Protein AF-A0A3Q0T0X8-F1 (afdb_monomer_lite)

Organism: Amphilophus citrinellus (NCBI:txid61819)

Structure (mmCIF, N/CA/C/O backbone):
data_AF-A0A3Q0T0X8-F1
#
_entry.id   AF-A0A3Q0T0X8-F1
#
loop_
_atom_site.group_PDB
_atom_site.id
_atom_site.type_symbol
_atom_site.label_atom_id
_atom_site.label_alt_id
_atom_site.label_comp_id
_atom_site.label_asym_id
_atom_site.label_entity_id
_atom_site.label_seq_id
_atom_site.pdbx_PDB_ins_code
_atom_site.Cartn_x
_atom_site.Cartn_y
_atom_site.Cartn_z
_atom_site.occupancy
_atom_site.B_iso_or_equiv
_atom_site.auth_seq_id
_atom_site.auth_comp_id
_atom_site.auth_asym_id
_atom_site.auth_atom_id
_atom_site.pdbx_PDB_model_num
ATOM 1 N N . SER A 1 1 ? -41.635 11.812 29.614 1.00 34.03 1 SER A N 1
ATOM 2 C CA . SER A 1 1 ? -41.070 11.298 28.353 1.00 34.03 1 SER A CA 1
ATOM 3 C C . SER A 1 1 ? -40.079 12.298 27.798 1.00 34.03 1 SER A C 1
ATOM 5 O O . SER A 1 1 ? -40.496 13.363 27.368 1.00 34.03 1 SER A O 1
ATOM 7 N N . ILE A 1 2 ? -38.781 12.001 27.859 1.00 31.14 2 ILE A N 1
ATOM 8 C CA . ILE A 1 2 ? -37.736 12.840 27.259 1.00 31.14 2 ILE A CA 1
ATOM 9 C C . ILE A 1 2 ? -37.232 12.084 26.028 1.00 31.14 2 ILE A C 1
ATOM 11 O O . ILE A 1 2 ? -36.705 10.981 26.151 1.00 31.14 2 ILE A O 1
ATOM 15 N N . LYS A 1 3 ? -37.477 12.641 24.837 1.00 40.66 3 LYS A N 1
ATOM 16 C CA . LYS A 1 3 ? -36.971 12.119 23.561 1.00 40.66 3 LYS A CA 1
ATOM 17 C C . LYS A 1 3 ? -35.497 12.501 23.435 1.00 40.66 3 LYS A C 1
ATOM 19 O O . LYS A 1 3 ? -35.180 13.683 23.352 1.00 40.66 3 LYS A O 1
ATOM 24 N N . ILE A 1 4 ? -34.617 11.505 23.416 1.00 43.81 4 ILE A N 1
ATOM 25 C CA . ILE A 1 4 ? -33.188 11.685 23.137 1.00 43.81 4 ILE A CA 1
ATOM 26 C C . ILE A 1 4 ? -33.005 11.707 21.615 1.00 43.81 4 ILE A C 1
ATOM 28 O O . ILE A 1 4 ? -33.372 10.755 20.931 1.00 43.81 4 ILE A O 1
ATOM 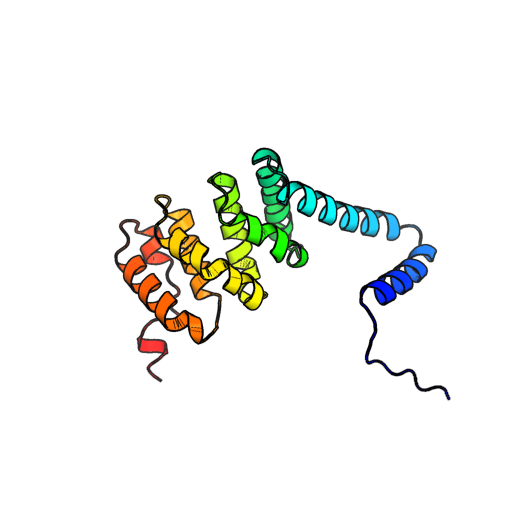32 N N . ASN A 1 5 ? -32.493 12.821 21.091 1.00 35.06 5 ASN A N 1
ATOM 33 C CA . ASN A 1 5 ? -32.168 13.017 19.679 1.00 35.06 5 ASN A CA 1
ATOM 34 C C . ASN A 1 5 ? -30.817 12.344 19.367 1.00 35.06 5 ASN A C 1
ATOM 36 O O . ASN A 1 5 ? -29.815 12.652 20.008 1.00 35.06 5 ASN A O 1
ATOM 40 N N . THR A 1 6 ? -30.791 11.419 18.408 1.00 43.94 6 THR A N 1
ATOM 41 C CA . THR A 1 6 ? -29.661 10.518 18.101 1.00 43.94 6 THR A CA 1
ATOM 42 C C . THR A 1 6 ? -28.621 11.076 17.125 1.00 43.94 6 THR A C 1
ATOM 44 O O . THR A 1 6 ? -27.709 10.353 16.741 1.00 43.94 6 THR A O 1
ATOM 47 N N . ASN A 1 7 ? -28.705 12.343 16.718 1.00 38.88 7 ASN A N 1
ATOM 48 C CA . ASN A 1 7 ? -27.979 12.813 15.530 1.00 38.88 7 ASN A CA 1
ATOM 49 C C . ASN A 1 7 ? -26.647 13.542 15.766 1.00 38.88 7 ASN A C 1
ATOM 51 O O . ASN A 1 7 ? -26.198 14.240 14.866 1.00 38.88 7 ASN A O 1
ATOM 55 N N . ASN A 1 8 ? -25.978 13.400 16.916 1.00 39.69 8 ASN A N 1
ATOM 56 C CA . ASN A 1 8 ? -24.609 13.928 17.045 1.00 39.69 8 ASN A CA 1
ATOM 57 C C . ASN A 1 8 ? -23.823 13.314 18.209 1.00 39.69 8 ASN A C 1
ATOM 59 O O . ASN A 1 8 ? -23.404 13.999 19.140 1.00 39.69 8 ASN A O 1
ATOM 63 N N . ILE A 1 9 ? -23.625 11.997 18.184 1.00 41.47 9 ILE A N 1
ATOM 64 C CA . ILE A 1 9 ? -22.718 11.363 19.141 1.00 41.47 9 ILE A CA 1
ATOM 65 C C . ILE A 1 9 ? -21.307 11.448 18.556 1.00 41.47 9 ILE A C 1
ATOM 67 O O . ILE A 1 9 ? -20.931 10.647 17.702 1.00 41.47 9 ILE A O 1
ATOM 71 N N . ASN A 1 10 ? -20.526 12.434 19.005 1.00 39.97 10 ASN A N 1
ATOM 72 C CA . ASN A 1 10 ? -19.087 12.469 18.755 1.00 39.97 10 ASN A CA 1
ATOM 73 C C . ASN A 1 10 ? -18.485 11.126 19.197 1.00 39.97 10 ASN A C 1
ATOM 75 O O . ASN A 1 10 ? -18.662 10.714 20.345 1.00 39.97 10 ASN A O 1
ATOM 79 N N . TYR A 1 11 ? -17.773 10.434 18.303 1.00 42.50 11 TYR A N 1
ATOM 80 C CA . TYR A 1 11 ? -17.179 9.121 18.586 1.00 42.50 11 TYR A CA 1
ATOM 81 C C . TYR A 1 11 ? -16.287 9.129 19.838 1.00 42.50 11 TYR A C 1
ATOM 83 O O . TYR A 1 11 ? -16.197 8.123 20.530 1.00 42.50 11 TYR A O 1
ATOM 91 N N . THR A 1 12 ? -15.658 10.258 20.159 1.00 44.66 12 THR A N 1
ATOM 92 C CA . THR A 1 12 ? -14.906 10.499 21.400 1.00 44.66 12 THR A CA 1
ATOM 93 C C . THR A 1 12 ? -15.788 10.445 22.648 1.00 44.66 12 THR A C 1
ATOM 95 O O . THR A 1 12 ? -15.438 9.793 23.621 1.00 44.66 12 THR A O 1
ATOM 98 N N . GLU A 1 13 ? -16.981 11.026 22.597 1.00 45.12 13 GLU A N 1
ATOM 99 C CA . GLU A 1 13 ? -17.902 11.068 23.736 1.00 45.12 13 GLU A CA 1
ATOM 100 C C . GLU A 1 13 ? -18.624 9.722 23.946 1.00 45.12 13 GLU A C 1
ATOM 102 O O . GLU A 1 13 ? -18.906 9.316 25.075 1.00 45.12 13 GLU A O 1
ATOM 107 N N . ALA A 1 14 ? -18.885 8.985 22.856 1.00 48.06 14 ALA A N 1
ATOM 108 C CA . ALA A 1 14 ? -19.311 7.584 22.919 1.00 48.06 14 ALA A CA 1
ATOM 109 C C . ALA A 1 14 ? -18.229 6.683 23.526 1.00 48.06 14 ALA A C 1
ATOM 111 O O . ALA A 1 14 ? -18.558 5.808 24.327 1.00 48.06 14 ALA A O 1
ATOM 112 N N . LYS A 1 15 ? -16.954 6.901 23.168 1.00 49.56 15 LYS A N 1
ATOM 113 C CA . LYS A 1 15 ? -15.804 6.171 23.722 1.00 49.56 15 LYS A CA 1
ATOM 114 C C . LYS A 1 15 ? -15.699 6.376 25.226 1.00 49.56 15 LYS A C 1
ATOM 116 O O . LYS A 1 15 ? -15.610 5.378 25.930 1.00 49.56 15 LYS A O 1
ATOM 121 N N . ASP A 1 16 ? -15.816 7.610 25.712 1.00 52.25 16 ASP A N 1
ATOM 122 C CA . ASP A 1 16 ? -15.759 7.912 27.149 1.00 52.25 16 ASP A CA 1
ATOM 123 C C . ASP A 1 16 ? -16.904 7.242 27.919 1.00 52.25 16 ASP A C 1
ATOM 125 O O . ASP A 1 16 ? -16.691 6.629 28.967 1.00 52.25 16 ASP A O 1
ATOM 129 N N . LYS A 1 17 ? -18.123 7.258 27.365 1.00 50.47 17 LYS A N 1
ATOM 130 C CA . LYS A 1 17 ? -19.286 6.589 27.975 1.00 50.47 17 LYS A CA 1
ATOM 131 C C . LYS A 1 17 ? -19.145 5.059 27.976 1.00 50.47 17 LYS A C 1
ATOM 133 O O . LYS A 1 17 ? -19.503 4.423 28.968 1.00 50.47 17 LYS A O 1
ATOM 138 N N . LEU A 1 18 ? -18.583 4.461 26.921 1.00 54.28 18 LEU A N 1
ATOM 139 C CA . LEU A 1 18 ? -18.280 3.022 26.869 1.00 54.28 18 LEU A CA 1
ATOM 140 C C . LEU A 1 18 ? -17.151 2.640 27.843 1.00 54.28 18 LEU A C 1
ATOM 142 O O . LEU A 1 18 ? -17.218 1.586 28.477 1.00 54.28 18 LEU A O 1
ATOM 146 N N . LEU A 1 19 ? -16.146 3.510 27.992 1.00 52.53 19 LEU A N 1
ATOM 147 C CA . LEU A 1 19 ? -15.015 3.351 28.910 1.00 52.53 19 LEU A CA 1
ATOM 148 C C . LEU A 1 19 ? -15.493 3.262 30.365 1.00 52.53 19 LEU A C 1
ATOM 150 O O . LEU A 1 19 ? -15.059 2.381 31.104 1.00 52.53 19 LEU A O 1
ATOM 154 N N . VAL A 1 20 ? -16.439 4.126 30.751 1.00 52.31 20 VAL A N 1
ATOM 155 C CA . VAL A 1 20 ? -17.043 4.156 32.096 1.00 52.31 20 VAL A CA 1
ATOM 156 C C . VAL A 1 20 ? -17.871 2.896 32.380 1.00 52.31 20 VAL A C 1
ATOM 158 O O . VAL A 1 20 ? -17.840 2.377 33.497 1.00 52.31 20 VAL A O 1
ATOM 161 N N . ILE A 1 21 ? -18.580 2.360 31.380 1.00 52.00 21 ILE A N 1
ATOM 162 C CA . ILE A 1 21 ? -19.341 1.104 31.517 1.00 52.00 21 ILE A CA 1
ATOM 163 C C . ILE A 1 21 ? -18.387 -0.092 31.673 1.00 52.00 21 ILE A C 1
ATOM 165 O O . ILE A 1 21 ? -18.606 -0.949 32.531 1.00 52.00 21 ILE A O 1
ATOM 169 N N . LEU A 1 22 ? -17.295 -0.124 30.904 1.00 47.50 22 LEU A N 1
ATOM 170 C CA . LEU A 1 22 ? -16.268 -1.171 30.972 1.00 47.50 22 LEU A CA 1
ATOM 171 C C . LEU A 1 22 ? -15.409 -1.100 32.250 1.00 47.50 22 LEU A C 1
ATOM 173 O O . LEU A 1 22 ? -14.911 -2.136 32.697 1.00 47.50 22 LEU A O 1
ATOM 177 N N . PHE A 1 23 ? -15.296 0.076 32.883 1.00 48.31 23 PHE A N 1
ATOM 178 C CA . PHE A 1 23 ? -14.571 0.296 34.147 1.00 48.31 23 PHE A CA 1
ATOM 179 C C . PHE A 1 23 ? -15.081 -0.593 35.296 1.00 48.31 23 PHE A C 1
ATOM 181 O O . PHE A 1 23 ? -14.335 -0.921 36.214 1.00 48.31 23 PHE A O 1
ATOM 188 N N . LYS A 1 24 ? -16.343 -1.041 35.233 1.00 50.22 24 LYS A N 1
ATOM 189 C CA . LYS A 1 24 ? -16.960 -1.876 36.275 1.00 50.22 24 LYS A CA 1
ATOM 190 C C . LYS A 1 24 ? -16.588 -3.364 36.213 1.00 50.22 24 LYS A C 1
ATOM 192 O O . LYS A 1 24 ? -16.870 -4.072 37.173 1.00 50.22 24 LYS A O 1
ATOM 197 N N . SER A 1 25 ? -15.973 -3.857 35.130 1.00 50.47 25 SER A N 1
ATOM 198 C CA . SER A 1 25 ? -15.820 -5.309 34.902 1.00 50.47 25 SER A CA 1
ATOM 199 C C . SER A 1 25 ? -14.400 -5.876 35.084 1.00 50.47 25 SER A C 1
ATOM 201 O O . SER A 1 25 ? -14.239 -7.093 35.005 1.00 50.47 25 SER A O 1
ATOM 203 N N . GLY A 1 26 ? -13.375 -5.051 35.325 1.00 53.66 26 GLY A N 1
ATOM 204 C CA . GLY A 1 26 ? -12.033 -5.454 35.799 1.00 53.66 26 GLY A CA 1
ATOM 205 C C . GLY A 1 26 ? -11.129 -6.277 34.855 1.00 53.66 26 GLY A C 1
ATOM 206 O O . GLY A 1 26 ? -9.953 -5.961 34.730 1.00 53.66 26 GLY A O 1
ATOM 207 N N . SER A 1 27 ? -11.633 -7.298 34.151 1.00 54.19 27 SER A N 1
ATOM 208 C CA . SER A 1 27 ? -10.813 -8.206 33.318 1.00 54.19 27 SER A CA 1
ATOM 209 C C . SER A 1 27 ? -10.747 -7.834 31.830 1.00 54.19 27 SER A C 1
ATOM 211 O O . SER A 1 27 ? -9.731 -8.069 31.182 1.00 54.19 27 SER A O 1
ATOM 213 N N . GLY A 1 28 ? -11.789 -7.211 31.268 1.00 48.44 28 GLY A N 1
ATOM 214 C CA . GLY A 1 28 ? -11.794 -6.791 29.856 1.00 48.44 28 GLY A CA 1
ATOM 215 C C . GLY A 1 28 ? -10.966 -5.529 29.577 1.00 48.44 28 GLY A C 1
ATOM 216 O O . GLY A 1 28 ? -10.463 -5.347 28.472 1.00 48.44 28 GLY A O 1
ATOM 217 N N . TYR A 1 29 ? -10.783 -4.674 30.588 1.00 54.06 29 TYR A N 1
ATOM 218 C CA . TYR A 1 29 ? -10.156 -3.358 30.447 1.00 54.06 29 TYR A CA 1
ATOM 219 C C . TYR A 1 29 ? -8.669 -3.438 30.098 1.00 54.06 29 TYR A C 1
ATOM 221 O O . TYR A 1 29 ? -8.213 -2.707 29.228 1.00 54.06 29 TYR A O 1
ATOM 229 N N . ILE A 1 30 ? -7.921 -4.357 30.717 1.00 55.16 30 ILE A N 1
ATOM 230 C CA . ILE A 1 30 ? -6.484 -4.515 30.454 1.00 55.16 30 ILE A CA 1
ATOM 231 C C . ILE A 1 30 ? -6.264 -4.944 29.006 1.00 55.16 30 ILE A C 1
ATOM 233 O O . ILE A 1 30 ? -5.448 -4.347 28.321 1.00 55.16 30 ILE A O 1
ATOM 237 N N . ILE A 1 31 ? -7.027 -5.923 28.510 1.00 54.50 31 ILE A N 1
ATOM 238 C CA . ILE A 1 31 ? -6.888 -6.408 27.131 1.00 54.50 31 ILE A CA 1
ATOM 239 C C . ILE A 1 31 ? -7.277 -5.322 26.131 1.00 54.50 31 ILE A C 1
ATOM 241 O O . ILE A 1 31 ? -6.557 -5.094 25.164 1.00 54.50 31 ILE A O 1
ATOM 245 N N . ILE A 1 32 ? -8.386 -4.626 26.381 1.00 55.03 32 ILE A N 1
ATOM 246 C CA . ILE A 1 32 ? -8.855 -3.543 25.521 1.00 55.03 32 ILE A CA 1
ATOM 247 C C . ILE A 1 32 ? -7.812 -2.412 25.513 1.00 55.03 32 ILE A C 1
ATOM 249 O O . ILE A 1 32 ? -7.327 -2.060 24.444 1.00 55.03 32 ILE A O 1
ATOM 253 N N . HIS A 1 33 ? -7.365 -1.921 26.671 1.00 51.78 33 HIS A N 1
ATOM 254 C CA . HIS A 1 33 ? -6.330 -0.885 26.790 1.00 51.78 33 HIS A CA 1
ATOM 255 C C . HIS A 1 33 ? -4.990 -1.293 26.153 1.00 51.78 33 HIS A C 1
ATOM 257 O O . HIS A 1 33 ? -4.349 -0.472 25.504 1.00 51.78 33 HIS A O 1
ATOM 263 N N . LEU A 1 34 ? -4.579 -2.560 26.272 1.00 51.03 34 LEU A N 1
ATOM 264 C CA . LEU A 1 34 ? -3.362 -3.076 25.634 1.00 51.03 34 LEU A CA 1
ATOM 265 C C . LEU A 1 34 ? -3.494 -3.110 24.103 1.00 51.03 34 LEU A C 1
ATOM 267 O O . LEU A 1 34 ? -2.530 -2.826 23.402 1.00 51.03 34 LEU A O 1
ATOM 271 N N . ILE A 1 35 ? -4.682 -3.426 23.579 1.00 52.78 35 ILE A N 1
ATOM 272 C CA . ILE A 1 35 ? -4.970 -3.410 22.137 1.00 52.78 35 ILE A CA 1
ATOM 273 C C . ILE A 1 35 ? -5.032 -1.972 21.605 1.00 52.78 35 ILE A C 1
ATOM 275 O O . ILE A 1 35 ? -4.479 -1.709 20.540 1.00 52.78 35 ILE A O 1
ATOM 279 N N . TRP A 1 36 ? -5.643 -1.035 22.339 1.00 47.78 36 TRP A N 1
ATOM 280 C CA . TRP A 1 36 ? -5.670 0.380 21.946 1.00 47.78 36 TRP A CA 1
ATOM 281 C C . TRP A 1 36 ? -4.274 1.012 21.997 1.00 47.78 36 TRP A C 1
ATOM 283 O O . TRP A 1 36 ? -3.870 1.664 21.038 1.00 47.78 36 TRP A O 1
ATOM 293 N N . SER A 1 37 ? -3.498 0.750 23.054 1.00 52.31 37 SER A N 1
ATOM 294 C CA . SER A 1 37 ? -2.120 1.246 23.180 1.00 52.31 37 SER A CA 1
ATOM 295 C C . SER A 1 37 ? -1.178 0.675 22.112 1.00 52.31 37 SER A C 1
ATOM 297 O O . SER A 1 37 ? -0.198 1.332 21.781 1.00 52.31 37 SER A O 1
ATOM 299 N N . LEU A 1 38 ? -1.480 -0.511 21.567 1.00 57.47 38 LEU A N 1
ATOM 300 C CA . LEU A 1 38 ? -0.744 -1.155 20.469 1.00 57.47 38 LEU A CA 1
ATOM 301 C C . LEU A 1 38 ? -1.054 -0.551 19.084 1.00 57.47 38 LEU A C 1
ATOM 303 O O . LEU A 1 38 ? -0.430 -0.918 18.096 1.00 57.47 38 LEU A O 1
ATOM 307 N N . HIS A 1 39 ? -2.077 0.294 18.942 1.00 64.81 39 HIS A N 1
ATOM 308 C CA . HIS A 1 39 ? -2.365 0.939 17.655 1.00 64.81 39 HIS A CA 1
ATOM 309 C C . HIS A 1 39 ? -1.743 2.336 17.562 1.00 64.81 39 HIS A C 1
ATOM 311 O O . HIS A 1 39 ? -1.430 2.784 16.457 1.00 64.81 39 HIS A O 1
ATOM 317 N N . ASP A 1 40 ? -1.553 3.022 18.689 1.00 69.25 40 ASP A N 1
ATOM 318 C CA . ASP A 1 40 ? -0.984 4.372 18.702 1.00 69.25 40 ASP A CA 1
ATOM 319 C C . ASP A 1 40 ? 0.549 4.374 18.598 1.00 69.25 40 ASP A C 1
ATOM 321 O O . ASP A 1 40 ? 1.092 5.209 17.871 1.00 69.25 40 ASP A O 1
ATOM 325 N N . ASP A 1 41 ? 1.245 3.389 19.178 1.00 85.12 41 ASP A N 1
ATOM 326 C CA . ASP A 1 41 ? 2.692 3.206 18.968 1.00 85.12 41 ASP A CA 1
ATOM 327 C C . ASP A 1 41 ? 3.011 2.923 17.489 1.00 85.12 41 ASP A C 1
ATOM 329 O O . ASP A 1 41 ? 3.963 3.471 16.935 1.00 85.12 41 ASP A O 1
ATOM 333 N N . LEU A 1 42 ? 2.175 2.140 16.799 1.00 89.19 42 LEU A N 1
ATOM 334 C CA . LEU A 1 42 ? 2.345 1.857 15.372 1.00 89.19 42 LEU A CA 1
ATOM 335 C C . LEU A 1 42 ? 2.231 3.116 14.508 1.00 89.19 42 LEU A C 1
ATOM 337 O O . LEU A 1 42 ? 2.991 3.258 13.549 1.00 89.19 42 LEU A O 1
ATOM 341 N N . LYS A 1 43 ? 1.313 4.036 14.828 1.00 90.00 43 LYS A N 1
ATOM 342 C CA . LYS A 1 43 ? 1.199 5.315 14.106 1.00 90.00 43 LYS A CA 1
ATOM 343 C C . LYS A 1 43 ? 2.451 6.162 14.304 1.00 90.00 43 LYS A C 1
ATOM 345 O O . LYS A 1 43 ? 2.995 6.664 13.324 1.00 90.00 43 LYS A O 1
ATOM 350 N N . GLU A 1 44 ? 2.940 6.260 15.537 1.00 89.81 44 GLU A N 1
ATOM 351 C CA . GLU A 1 44 ? 4.162 7.005 15.851 1.00 89.81 44 GLU A CA 1
ATOM 352 C C . GLU A 1 44 ? 5.386 6.408 15.136 1.00 89.81 44 GLU A C 1
ATOM 354 O O . GLU A 1 44 ? 6.182 7.124 14.523 1.00 89.81 44 GLU A O 1
ATOM 359 N N . MET A 1 45 ? 5.503 5.079 15.120 1.00 91.50 45 MET A N 1
ATOM 360 C CA . MET A 1 45 ? 6.564 4.380 14.394 1.00 91.50 45 MET A CA 1
ATOM 361 C C . MET A 1 45 ? 6.496 4.620 12.878 1.00 91.50 45 MET A C 1
ATOM 363 O O . MET A 1 45 ? 7.544 4.738 12.237 1.00 91.50 45 MET A O 1
ATOM 367 N N . LEU A 1 46 ? 5.292 4.707 12.300 1.00 92.12 46 LEU A N 1
ATOM 368 C CA . LEU A 1 46 ? 5.082 5.013 10.879 1.00 92.12 46 LEU A CA 1
ATOM 369 C C . LEU A 1 46 ? 5.378 6.477 10.523 1.00 92.12 46 LEU A C 1
ATOM 371 O O . LEU A 1 46 ? 5.842 6.738 9.409 1.00 92.12 46 LEU A O 1
ATOM 375 N N . ASP A 1 47 ? 5.133 7.413 11.439 1.00 91.88 47 ASP A N 1
ATOM 376 C CA . ASP A 1 47 ? 5.438 8.839 11.261 1.00 91.88 47 ASP A CA 1
ATOM 377 C C . ASP A 1 47 ? 6.921 9.168 11.560 1.00 91.88 47 ASP A C 1
ATOM 379 O O . ASP A 1 47 ? 7.417 10.226 11.173 1.00 91.88 47 ASP A O 1
ATOM 383 N N . SER A 1 48 ? 7.673 8.252 12.183 1.00 91.62 48 SER A N 1
ATOM 384 C CA . SER A 1 48 ? 9.108 8.418 12.447 1.00 91.62 48 SER A CA 1
ATOM 385 C C . SER A 1 48 ? 9.937 8.601 11.170 1.00 91.62 48 SER A C 1
ATOM 387 O O . SER A 1 48 ? 9.641 8.031 10.130 1.00 91.62 48 SER A O 1
ATOM 389 N N . ASN A 1 49 ? 11.073 9.299 11.242 1.00 90.31 49 ASN A N 1
ATOM 390 C CA . ASN A 1 49 ? 12.011 9.413 10.114 1.00 90.31 49 ASN A CA 1
ATOM 391 C C . ASN A 1 49 ? 12.902 8.173 9.915 1.00 90.31 49 ASN A C 1
ATOM 393 O O . ASN A 1 49 ? 13.677 8.114 8.961 1.00 90.31 49 ASN A O 1
ATOM 397 N N . LYS A 1 50 ? 12.831 7.185 10.815 1.00 91.94 50 LYS A N 1
ATOM 398 C CA . LYS A 1 50 ? 13.671 5.984 10.762 1.00 91.94 50 LYS A CA 1
ATOM 399 C C . LYS A 1 50 ? 12.970 4.868 9.993 1.00 91.94 50 LYS A C 1
ATOM 401 O O . LYS A 1 50 ? 11.990 4.303 10.473 1.00 91.94 50 LYS A O 1
ATOM 406 N N . ASP A 1 51 ? 13.535 4.475 8.853 1.00 92.00 51 ASP A N 1
ATOM 407 C CA . ASP A 1 51 ? 13.001 3.372 8.041 1.00 92.00 51 ASP A CA 1
ATOM 408 C C . ASP A 1 51 ? 12.931 2.040 8.809 1.00 92.00 51 ASP A C 1
ATOM 410 O O . ASP A 1 51 ? 12.036 1.239 8.556 1.00 92.00 51 ASP A O 1
ATOM 414 N N . SER A 1 52 ? 13.818 1.811 9.785 1.00 92.75 52 SER A N 1
ATOM 415 C CA . SER A 1 52 ? 13.775 0.621 10.645 1.00 92.75 52 SER A CA 1
ATOM 416 C C . SER A 1 52 ? 12.511 0.555 11.508 1.00 92.75 52 SER A C 1
ATOM 418 O O . SER A 1 52 ? 11.934 -0.521 11.654 1.00 92.75 52 SER A O 1
ATOM 420 N N . LEU A 1 53 ? 12.043 1.694 12.032 1.00 93.00 53 LEU A N 1
ATOM 421 C CA . LEU A 1 53 ? 10.807 1.764 12.815 1.00 93.00 53 LEU A CA 1
ATOM 422 C C . LEU A 1 53 ? 9.581 1.576 11.923 1.00 93.00 53 LEU A C 1
ATOM 424 O O . LEU A 1 53 ? 8.694 0.796 12.263 1.00 93.00 53 LEU A O 1
ATOM 428 N N . LYS A 1 54 ? 9.575 2.195 10.738 1.00 94.56 54 LYS A N 1
ATOM 429 C CA . LYS A 1 54 ? 8.514 1.987 9.743 1.00 94.56 54 LYS A CA 1
ATOM 430 C C . LYS A 1 54 ? 8.409 0.528 9.327 1.00 94.56 54 LYS A C 1
ATOM 432 O O . LYS A 1 54 ? 7.312 -0.012 9.225 1.00 94.56 54 LYS A O 1
ATOM 437 N N . LEU A 1 55 ? 9.550 -0.116 9.089 1.00 93.06 55 LEU A N 1
ATOM 438 C CA . LEU A 1 55 ? 9.611 -1.520 8.702 1.00 93.06 55 LEU A CA 1
ATOM 439 C C . LEU A 1 55 ? 9.033 -2.423 9.790 1.00 93.06 55 LEU A C 1
ATOM 441 O O . LEU A 1 55 ? 8.222 -3.297 9.488 1.00 93.06 55 LEU A O 1
ATOM 445 N N . GLU A 1 56 ? 9.422 -2.197 11.042 1.00 91.19 56 GLU A N 1
ATOM 446 C CA . GLU A 1 56 ? 8.909 -2.955 12.181 1.00 91.19 56 GLU A CA 1
ATOM 447 C C . GLU A 1 56 ? 7.396 -2.758 12.352 1.00 91.19 56 GLU A C 1
ATOM 449 O O . GLU A 1 56 ? 6.654 -3.736 12.473 1.00 91.19 56 GLU A O 1
ATOM 454 N N . ALA A 1 57 ? 6.913 -1.516 12.257 1.00 93.69 57 ALA A N 1
ATOM 455 C CA . ALA A 1 57 ? 5.485 -1.219 12.312 1.00 93.69 57 ALA A CA 1
ATOM 456 C C . ALA A 1 57 ? 4.718 -1.930 11.189 1.00 93.69 57 ALA A C 1
ATOM 458 O O . ALA A 1 57 ? 3.734 -2.625 11.444 1.00 93.69 57 ALA A O 1
ATOM 459 N N . MET A 1 58 ? 5.203 -1.843 9.948 1.00 95.19 58 MET A N 1
ATOM 460 C CA . MET A 1 58 ? 4.562 -2.492 8.806 1.00 95.19 58 MET A CA 1
ATOM 461 C C . MET A 1 58 ? 4.533 -4.020 8.931 1.00 95.19 58 MET A C 1
ATOM 463 O O . MET A 1 58 ? 3.519 -4.634 8.596 1.00 95.19 58 MET A O 1
ATOM 467 N N . LYS A 1 59 ? 5.597 -4.652 9.445 1.00 90.62 59 LYS A N 1
ATOM 468 C CA . LYS A 1 59 ? 5.617 -6.104 9.703 1.00 90.62 59 LYS A CA 1
ATOM 469 C C . LYS A 1 59 ? 4.540 -6.503 10.708 1.00 90.62 59 LYS A C 1
ATOM 471 O O . LYS A 1 59 ? 3.811 -7.467 10.468 1.00 90.62 59 LYS A O 1
ATOM 476 N N . ARG A 1 60 ? 4.398 -5.743 11.798 1.00 90.56 60 ARG A N 1
ATOM 477 C CA . ARG A 1 60 ? 3.353 -5.969 12.809 1.00 90.56 60 ARG A CA 1
ATOM 478 C C . ARG A 1 60 ? 1.960 -5.804 12.216 1.00 90.56 60 ARG A C 1
ATOM 480 O O . ARG A 1 60 ? 1.120 -6.677 12.413 1.00 90.56 60 ARG A O 1
ATOM 487 N N . ILE A 1 61 ? 1.732 -4.752 11.433 1.00 91.06 61 ILE A N 1
ATOM 488 C CA . ILE A 1 61 ? 0.448 -4.499 10.764 1.00 91.06 61 ILE A CA 1
ATOM 489 C C . ILE A 1 61 ? 0.069 -5.656 9.837 1.00 91.06 61 ILE A C 1
ATOM 491 O O . ILE A 1 61 ? -1.040 -6.182 9.931 1.00 91.06 61 ILE A O 1
ATOM 495 N N . VAL A 1 62 ? 0.988 -6.113 8.985 1.00 86.88 62 VAL A N 1
ATOM 496 C CA . VAL A 1 62 ? 0.729 -7.248 8.085 1.00 86.88 62 VAL A CA 1
ATOM 497 C C . VAL A 1 62 ? 0.466 -8.534 8.874 1.00 86.88 62 VAL A C 1
ATOM 499 O O . VAL A 1 62 ? -0.456 -9.275 8.535 1.00 86.88 62 VAL A O 1
ATOM 502 N N . ALA A 1 63 ? 1.198 -8.780 9.964 1.00 83.06 63 ALA A N 1
ATOM 503 C CA . ALA A 1 63 ? 0.945 -9.924 10.840 1.00 83.06 63 ALA A CA 1
ATOM 504 C C . ALA A 1 63 ? -0.434 -9.858 11.524 1.00 83.06 63 ALA A C 1
ATOM 506 O O . ALA A 1 63 ? -1.079 -10.891 11.702 1.00 83.06 63 ALA A O 1
ATOM 507 N N . MET A 1 64 ? -0.913 -8.665 11.890 1.00 83.50 64 MET A N 1
ATOM 508 C CA . MET A 1 64 ? -2.267 -8.475 12.423 1.00 83.50 64 MET A CA 1
ATOM 509 C C . MET A 1 64 ? -3.333 -8.809 11.376 1.00 83.50 64 MET A C 1
ATOM 511 O O . MET A 1 64 ? -4.254 -9.570 11.675 1.00 83.50 64 MET A O 1
ATOM 515 N N . ILE A 1 65 ? -3.169 -8.322 10.145 1.00 84.12 65 ILE A N 1
ATOM 516 C CA . ILE A 1 65 ? -4.086 -8.600 9.029 1.00 84.12 65 ILE A CA 1
ATOM 517 C C . ILE A 1 65 ? -4.109 -10.094 8.701 1.00 84.12 65 ILE A C 1
ATOM 519 O O . ILE A 1 65 ? -5.180 -10.667 8.523 1.00 84.12 65 ILE A O 1
ATOM 523 N N . ALA A 1 66 ? -2.945 -10.751 8.692 1.00 77.38 66 ALA A N 1
ATOM 524 C CA . ALA A 1 66 ? -2.837 -12.194 8.471 1.00 77.38 66 ALA A CA 1
ATOM 525 C C . ALA A 1 66 ? -3.562 -13.022 9.550 1.00 77.38 66 ALA A C 1
ATOM 527 O O . ALA A 1 66 ? -3.990 -14.140 9.285 1.00 77.38 66 ALA A O 1
ATOM 528 N N . ARG A 1 67 ? -3.735 -12.465 10.755 1.00 80.88 67 ARG A N 1
ATOM 529 C CA . ARG A 1 67 ? -4.521 -13.053 11.854 1.00 80.88 67 ARG A CA 1
ATOM 530 C C . ARG A 1 67 ? -6.003 -12.653 11.818 1.00 80.88 67 ARG A C 1
ATOM 532 O O . ARG A 1 67 ? -6.719 -12.923 12.777 1.00 80.88 67 ARG A O 1
ATOM 539 N N . GLY A 1 68 ? -6.453 -11.978 10.760 1.00 77.31 68 GLY A N 1
ATOM 540 C CA . GLY A 1 68 ? -7.833 -11.516 10.602 1.00 77.31 68 GLY A CA 1
ATOM 541 C C . GLY A 1 68 ? -8.198 -10.295 11.449 1.00 77.31 68 GLY A C 1
ATOM 542 O O . GLY A 1 68 ? -9.376 -9.967 11.558 1.00 77.31 68 GLY A O 1
ATOM 543 N N . LYS A 1 69 ? -7.221 -9.611 12.061 1.00 81.12 69 LYS A N 1
ATOM 544 C CA . LYS A 1 69 ? -7.487 -8.377 12.810 1.00 81.12 69 LYS A CA 1
ATOM 545 C C . LYS A 1 69 ? -7.674 -7.203 11.855 1.00 81.12 69 LYS A C 1
ATOM 547 O O . LYS A 1 69 ? -6.918 -7.051 10.893 1.00 81.12 69 LYS A O 1
ATOM 552 N N . ASN A 1 70 ? -8.644 -6.348 12.169 1.00 81.94 70 ASN A N 1
ATOM 553 C CA . ASN A 1 70 ? -8.869 -5.123 11.419 1.00 81.94 70 ASN A CA 1
ATOM 554 C C . ASN A 1 70 ? -7.785 -4.080 11.753 1.00 81.94 70 ASN A C 1
ATOM 556 O O . ASN A 1 70 ? -7.517 -3.7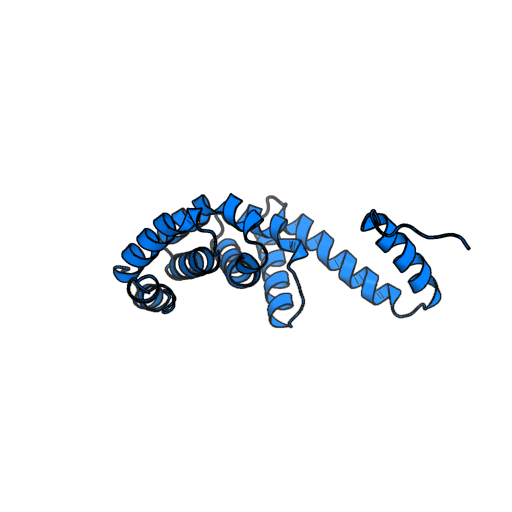98 12.920 1.00 81.94 70 ASN A O 1
ATOM 560 N N . ALA A 1 71 ? -7.164 -3.530 10.714 1.00 87.50 71 ALA A N 1
ATOM 561 C CA . ALA A 1 71 ? -6.153 -2.482 10.778 1.00 87.50 71 ALA A CA 1
ATOM 562 C C . ALA A 1 71 ? -6.499 -1.292 9.860 1.00 87.50 71 ALA A C 1
ATOM 564 O O . ALA A 1 71 ? -5.604 -0.526 9.500 1.00 87.50 71 ALA A O 1
ATOM 565 N N . SER A 1 72 ? -7.768 -1.135 9.463 1.00 87.69 72 SER A N 1
ATOM 566 C CA . SER A 1 72 ? -8.259 -0.043 8.608 1.00 87.69 72 SER A CA 1
ATOM 567 C C . SER A 1 72 ? -7.975 1.337 9.199 1.00 87.69 72 SER A C 1
ATOM 569 O O . SER A 1 72 ? -7.657 2.269 8.471 1.00 87.69 72 SER A O 1
ATOM 571 N N . ASP A 1 73 ? -7.997 1.466 10.526 1.00 88.12 73 ASP A N 1
ATOM 572 C CA . ASP A 1 73 ? -7.769 2.740 11.223 1.00 88.12 73 ASP A CA 1
ATOM 573 C C . ASP A 1 73 ? -6.337 3.280 11.046 1.00 88.12 73 ASP A C 1
ATOM 575 O O . ASP A 1 73 ? -6.065 4.453 11.306 1.00 88.12 73 ASP A O 1
ATOM 579 N N . LEU A 1 74 ? -5.406 2.433 10.593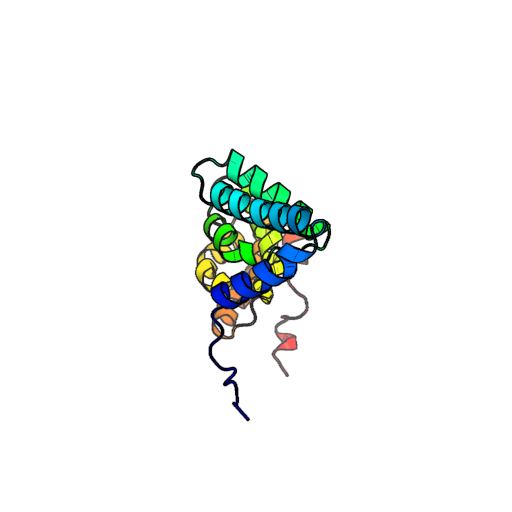 1.00 90.06 74 LEU A N 1
ATOM 580 C CA . LEU A 1 74 ? -4.022 2.808 10.296 1.00 90.06 74 LEU A CA 1
ATOM 581 C C . LEU A 1 74 ? -3.839 3.301 8.854 1.00 90.06 74 LEU A C 1
ATOM 583 O O . LEU A 1 74 ? -2.736 3.714 8.494 1.00 90.06 74 LEU A O 1
ATOM 587 N N . PHE A 1 75 ? -4.895 3.301 8.035 1.00 91.69 75 PHE A N 1
ATOM 588 C CA . PHE A 1 75 ? -4.807 3.605 6.608 1.00 91.69 75 PHE A CA 1
ATOM 589 C C . PHE A 1 75 ? -4.133 4.956 6.323 1.00 91.69 75 PHE A C 1
ATOM 591 O O . PHE A 1 75 ? -3.167 4.965 5.557 1.00 91.69 75 PHE A O 1
ATOM 598 N N . PRO A 1 76 ? -4.501 6.080 6.980 1.00 91.31 76 PRO A N 1
ATOM 599 C CA . PRO A 1 76 ? -3.824 7.357 6.749 1.00 91.31 76 PRO A CA 1
ATOM 600 C C . PRO A 1 76 ? -2.325 7.316 7.080 1.00 91.31 76 PRO A C 1
ATOM 602 O O . PRO A 1 76 ? -1.516 7.876 6.343 1.00 91.31 76 PRO A O 1
ATOM 605 N N . ALA A 1 77 ? -1.937 6.630 8.161 1.00 92.06 77 ALA A N 1
ATOM 606 C CA . ALA A 1 77 ? -0.538 6.511 8.576 1.00 92.06 77 ALA A CA 1
ATOM 607 C C . ALA A 1 77 ? 0.279 5.647 7.597 1.00 92.06 77 ALA A C 1
ATOM 609 O O . ALA A 1 77 ? 1.429 5.960 7.281 1.00 92.06 77 ALA A O 1
ATOM 610 N N . VAL A 1 78 ? -0.324 4.583 7.061 1.00 94.12 78 VAL A N 1
ATOM 611 C CA . VAL A 1 78 ? 0.318 3.703 6.075 1.00 94.12 78 VAL A CA 1
ATOM 612 C C . VAL A 1 78 ? 0.447 4.392 4.713 1.00 94.12 78 VAL A C 1
ATOM 614 O O . VAL A 1 78 ? 1.513 4.339 4.097 1.00 94.12 78 VAL A O 1
ATOM 617 N N . VAL A 1 79 ? -0.596 5.088 4.251 1.00 92.31 79 VAL A N 1
ATOM 618 C CA . VAL A 1 79 ? -0.620 5.762 2.940 1.00 92.31 79 VAL A CA 1
ATOM 619 C C . VAL A 1 79 ? 0.471 6.820 2.817 1.00 92.31 79 VAL A C 1
ATOM 621 O O . VAL A 1 79 ? 1.137 6.869 1.786 1.00 92.31 79 VAL A O 1
ATOM 624 N N . LYS A 1 80 ? 0.745 7.605 3.868 1.00 91.25 80 LYS A N 1
ATOM 625 C CA . LYS A 1 80 ? 1.863 8.574 3.878 1.00 91.25 80 LYS A CA 1
ATOM 626 C C . LYS A 1 80 ? 3.212 7.940 3.514 1.00 91.25 80 LYS A C 1
ATOM 628 O O . LYS A 1 80 ? 4.095 8.606 2.979 1.00 91.25 80 LYS A O 1
ATOM 633 N N . ASN A 1 81 ? 3.370 6.646 3.784 1.00 93.25 81 ASN A N 1
ATOM 634 C CA . ASN A 1 81 ? 4.606 5.902 3.583 1.00 93.25 81 ASN A CA 1
ATOM 635 C C . ASN A 1 81 ? 4.687 5.174 2.229 1.00 93.25 81 ASN A C 1
ATOM 637 O O . ASN A 1 81 ? 5.695 4.527 1.947 1.00 93.25 81 ASN A O 1
ATOM 641 N N . VAL A 1 82 ? 3.696 5.321 1.341 1.00 92.00 82 VAL A N 1
ATOM 642 C CA . VAL A 1 82 ? 3.703 4.709 -0.005 1.00 92.00 82 VAL A CA 1
ATOM 643 C C . VAL A 1 82 ? 4.898 5.150 -0.863 1.00 92.00 82 VAL A C 1
ATOM 645 O O . VAL A 1 82 ? 5.421 4.378 -1.668 1.00 92.00 82 VAL A O 1
ATOM 648 N N . ALA A 1 83 ? 5.375 6.380 -0.664 1.00 88.44 83 ALA A N 1
ATOM 649 C CA . ALA A 1 83 ? 6.524 6.940 -1.370 1.00 88.44 83 ALA A CA 1
ATOM 650 C C . ALA A 1 83 ? 7.873 6.659 -0.673 1.00 88.44 83 ALA A C 1
ATOM 652 O O . ALA A 1 83 ? 8.890 7.238 -1.058 1.00 88.44 83 ALA A O 1
ATOM 653 N N . CYS A 1 84 ? 7.907 5.794 0.351 1.00 90.44 84 CYS A N 1
ATOM 654 C CA . CYS A 1 84 ? 9.136 5.466 1.073 1.00 90.44 84 CYS A CA 1
ATOM 655 C C . CYS A 1 84 ? 10.212 4.906 0.122 1.00 90.44 84 CYS A C 1
ATOM 657 O O . CYS A 1 84 ? 9.923 4.136 -0.799 1.00 90.44 84 CYS A O 1
ATOM 659 N N . LYS A 1 85 ? 11.473 5.298 0.347 1.00 89.88 85 LYS A N 1
ATOM 660 C CA . LYS A 1 85 ? 12.623 4.830 -0.443 1.00 89.88 85 LYS A CA 1
ATOM 661 C C . LYS A 1 85 ? 12.998 3.389 -0.104 1.00 89.88 85 LYS A C 1
ATOM 663 O O . LYS A 1 85 ? 13.459 2.662 -0.981 1.00 89.88 85 LYS A O 1
ATOM 668 N N . ASN A 1 86 ? 12.778 2.970 1.143 1.00 92.06 86 ASN A N 1
ATOM 669 C CA . ASN A 1 86 ? 13.042 1.608 1.573 1.00 92.06 86 ASN A CA 1
ATOM 670 C C . ASN A 1 86 ? 12.104 0.626 0.854 1.00 92.06 86 ASN A C 1
ATOM 672 O O . ASN A 1 86 ? 10.880 0.676 0.995 1.00 92.06 86 ASN A O 1
ATOM 676 N N . ILE A 1 87 ? 12.696 -0.282 0.078 1.00 90.50 87 ILE A N 1
ATOM 677 C CA . ILE A 1 87 ? 11.966 -1.234 -0.766 1.00 90.50 87 ILE A CA 1
ATOM 678 C C . ILE A 1 87 ? 11.131 -2.205 0.078 1.00 90.50 87 ILE A C 1
ATOM 680 O O . ILE A 1 87 ? 10.031 -2.573 -0.333 1.00 90.50 87 ILE A O 1
ATOM 684 N N . GLU A 1 88 ? 11.621 -2.626 1.244 1.00 91.06 88 GLU A N 1
ATOM 685 C CA . GLU A 1 88 ? 10.893 -3.554 2.114 1.00 91.06 88 GLU A CA 1
ATOM 686 C C . GLU A 1 88 ? 9.652 -2.900 2.714 1.00 91.06 88 GLU A C 1
ATOM 688 O O . GLU A 1 88 ? 8.563 -3.468 2.627 1.00 91.06 88 GLU A O 1
ATOM 693 N N . VAL A 1 89 ? 9.791 -1.675 3.233 1.00 93.81 89 VAL A N 1
ATOM 694 C CA . VAL A 1 89 ? 8.654 -0.880 3.725 1.00 93.81 89 VAL A CA 1
ATOM 695 C C . VAL A 1 89 ? 7.637 -0.703 2.606 1.00 93.81 89 VAL A C 1
ATOM 697 O O . VAL A 1 89 ? 6.465 -1.029 2.778 1.00 93.81 89 VAL A O 1
ATOM 700 N N . LYS A 1 90 ? 8.094 -0.269 1.427 1.00 92.50 90 LYS A N 1
ATOM 701 C CA . LYS A 1 90 ? 7.235 -0.046 0.263 1.00 92.50 90 LYS A CA 1
ATOM 702 C C . LYS A 1 90 ? 6.447 -1.309 -0.113 1.00 92.50 90 LYS A C 1
ATOM 704 O O . LYS A 1 90 ? 5.238 -1.227 -0.310 1.00 92.50 90 LYS A O 1
ATOM 709 N N . LYS A 1 91 ? 7.085 -2.485 -0.164 1.00 89.69 91 LYS A N 1
ATOM 710 C CA . LYS A 1 91 ? 6.400 -3.765 -0.440 1.00 89.69 91 LYS A CA 1
ATOM 711 C C . LYS A 1 91 ? 5.287 -4.048 0.569 1.00 89.69 91 LYS A C 1
ATOM 713 O O . LYS A 1 91 ? 4.181 -4.388 0.159 1.00 89.69 91 LYS A O 1
ATOM 718 N N . LEU A 1 92 ? 5.561 -3.894 1.865 1.00 91.88 92 LEU A N 1
ATOM 719 C CA . LEU A 1 92 ? 4.561 -4.132 2.910 1.00 91.88 92 LEU A CA 1
ATOM 720 C C . LEU A 1 92 ? 3.412 -3.121 2.839 1.00 91.88 92 LEU A C 1
ATOM 722 O O . LEU A 1 92 ? 2.259 -3.499 3.039 1.00 91.88 92 LEU A O 1
ATOM 726 N N . VAL A 1 93 ? 3.705 -1.860 2.503 1.00 95.06 93 VAL A N 1
ATOM 727 C CA . VAL A 1 93 ? 2.679 -0.830 2.282 1.00 95.06 93 VAL A CA 1
ATOM 728 C C . VAL A 1 93 ? 1.758 -1.243 1.138 1.00 95.06 93 VAL A C 1
ATOM 730 O O . VAL A 1 93 ? 0.544 -1.224 1.298 1.00 95.06 93 VAL A O 1
ATOM 733 N N . TYR A 1 94 ? 2.298 -1.702 0.009 1.00 91.81 94 TYR A N 1
ATOM 734 C CA . TYR A 1 94 ? 1.464 -2.167 -1.099 1.00 91.81 94 TYR A CA 1
ATOM 735 C C . TYR A 1 94 ? 0.626 -3.404 -0.744 1.00 91.81 94 TYR A C 1
ATOM 737 O O . TYR A 1 94 ? -0.539 -3.460 -1.128 1.00 91.81 94 TYR A O 1
ATOM 745 N N . VAL A 1 95 ? 1.165 -4.358 0.024 1.00 90.19 95 VAL A N 1
ATOM 746 C CA . VAL A 1 95 ? 0.383 -5.504 0.533 1.00 90.19 95 VAL A CA 1
ATOM 747 C C . VAL A 1 95 ? -0.800 -5.027 1.378 1.00 90.19 95 VAL A C 1
ATOM 749 O O . VAL A 1 95 ? -1.917 -5.505 1.191 1.00 90.19 95 VAL A O 1
ATOM 752 N N . TYR A 1 96 ? -0.571 -4.061 2.269 1.00 93.25 96 TYR A N 1
ATOM 753 C CA . TYR A 1 96 ? -1.629 -3.450 3.071 1.00 93.25 96 TYR A CA 1
ATOM 754 C C . TYR A 1 96 ? -2.689 -2.766 2.194 1.00 93.25 96 TYR A C 1
ATOM 756 O O . TYR A 1 96 ? -3.887 -2.986 2.374 1.00 93.25 96 TYR A O 1
ATOM 764 N N . LEU A 1 97 ? -2.258 -1.968 1.215 1.00 92.31 97 LEU A N 1
ATOM 765 C CA . LEU A 1 97 ? -3.154 -1.201 0.351 1.00 92.31 97 LEU A CA 1
ATOM 766 C C . LEU A 1 97 ? -4.042 -2.095 -0.510 1.00 92.31 97 LEU A C 1
ATOM 768 O O . LEU A 1 97 ? -5.219 -1.793 -0.651 1.00 92.31 97 LEU A O 1
ATOM 772 N N . VAL A 1 98 ? -3.531 -3.217 -1.026 1.00 89.69 98 VAL A N 1
ATOM 773 C CA . VAL A 1 98 ? -4.355 -4.177 -1.785 1.00 89.69 98 VAL A CA 1
ATOM 774 C C . VAL A 1 98 ? -5.539 -4.674 -0.950 1.00 89.69 98 VAL A C 1
ATOM 776 O O . VAL A 1 98 ? -6.592 -4.965 -1.508 1.00 89.69 98 VAL A O 1
ATOM 779 N N . ARG A 1 99 ? -5.394 -4.758 0.380 1.00 88.75 99 ARG A N 1
ATOM 780 C CA . ARG A 1 99 ? -6.465 -5.237 1.258 1.00 88.75 99 ARG A CA 1
ATOM 781 C C . ARG A 1 99 ? -7.517 -4.176 1.577 1.00 88.75 99 ARG A C 1
ATOM 783 O O . ARG A 1 99 ? -8.683 -4.544 1.685 1.00 88.75 99 ARG A O 1
ATOM 790 N N . TYR A 1 100 ? -7.111 -2.921 1.768 1.00 90.56 100 TYR A N 1
ATOM 791 C CA . TYR A 1 100 ? -7.979 -1.867 2.317 1.00 90.56 100 TYR A CA 1
ATOM 792 C C . TYR A 1 100 ? -8.332 -0.745 1.333 1.00 90.56 100 TYR A C 1
ATOM 794 O O . TYR A 1 100 ? -9.233 0.037 1.619 1.00 90.56 100 TYR A O 1
ATOM 802 N N . ALA A 1 101 ? -7.669 -0.635 0.177 1.00 89.19 101 ALA A N 1
ATOM 803 C CA . ALA A 1 101 ? -7.927 0.455 -0.769 1.00 89.19 101 ALA A CA 1
ATOM 804 C C . ALA A 1 101 ? -9.337 0.412 -1.378 1.00 89.19 101 ALA A C 1
ATOM 806 O O . ALA A 1 101 ? -9.868 1.463 -1.715 1.00 89.19 101 ALA A O 1
ATOM 807 N N . GLU A 1 102 ? -9.954 -0.770 -1.493 1.00 87.62 102 GLU A N 1
ATOM 808 C CA . GLU A 1 102 ? -11.359 -0.895 -1.914 1.00 87.62 102 GLU A CA 1
ATOM 809 C C . GLU A 1 102 ? -12.328 -0.337 -0.860 1.00 87.62 102 GLU A C 1
ATOM 811 O O . GLU A 1 102 ? -13.347 0.244 -1.223 1.00 87.62 102 GLU A O 1
ATOM 816 N N . GLU A 1 103 ? -11.999 -0.481 0.428 1.00 88.38 103 GLU A N 1
ATOM 817 C CA . GLU A 1 103 ? -12.808 0.005 1.554 1.00 88.38 103 GLU A CA 1
ATOM 818 C C . GLU A 1 103 ? -12.585 1.509 1.815 1.00 88.38 103 GLU A C 1
ATOM 820 O O . GLU A 1 103 ? -13.488 2.198 2.278 1.00 88.38 103 GLU A O 1
ATOM 825 N N . GLN A 1 104 ? -11.389 2.030 1.512 1.00 88.25 104 GLN A N 1
ATOM 826 C CA . GLN A 1 104 ? -10.955 3.409 1.792 1.00 88.25 104 GLN A CA 1
ATOM 827 C C . GLN A 1 104 ? -10.563 4.155 0.503 1.00 88.25 104 GLN A C 1
ATOM 829 O O . GLN A 1 104 ? -9.462 4.703 0.384 1.00 88.25 104 GLN A O 1
ATOM 834 N N . GLN A 1 105 ? -11.463 4.161 -0.485 1.00 89.12 105 GLN A N 1
ATOM 835 C CA . GLN A 1 105 ? -11.178 4.665 -1.837 1.00 89.12 105 GLN A CA 1
ATOM 836 C C . GLN A 1 105 ? -10.797 6.150 -1.851 1.00 89.12 105 GLN A C 1
ATOM 838 O O . GLN A 1 105 ? -9.810 6.510 -2.490 1.00 89.12 105 GLN A O 1
ATOM 843 N N . ASP A 1 106 ? -11.505 6.998 -1.101 1.00 88.38 106 ASP A N 1
ATOM 844 C CA . ASP A 1 106 ? -11.264 8.449 -1.078 1.00 88.38 106 ASP A CA 1
ATOM 845 C C . ASP A 1 106 ? -9.849 8.798 -0.604 1.00 88.38 106 ASP A C 1
ATOM 847 O O . ASP A 1 106 ? -9.155 9.622 -1.202 1.00 88.38 106 ASP A O 1
ATOM 851 N N . LEU A 1 107 ? -9.373 8.117 0.441 1.00 87.44 107 LEU A N 1
ATOM 852 C CA . LEU A 1 107 ? -8.012 8.293 0.945 1.00 87.44 107 LEU A CA 1
ATOM 853 C C . LEU A 1 107 ? -6.972 7.687 -0.006 1.00 87.44 107 LEU A C 1
ATOM 855 O O . LEU A 1 107 ? -5.884 8.244 -0.164 1.00 87.44 107 LEU A O 1
ATOM 859 N N . ALA A 1 108 ? -7.290 6.565 -0.658 1.00 88.31 108 ALA A N 1
ATOM 860 C CA . ALA A 1 108 ? -6.411 5.944 -1.646 1.00 88.31 108 ALA A CA 1
ATOM 861 C C . ALA A 1 108 ? -6.209 6.846 -2.876 1.00 88.31 108 ALA A C 1
ATOM 863 O O . ALA A 1 108 ? -5.092 6.941 -3.395 1.00 88.31 108 ALA A O 1
ATOM 864 N N . LEU A 1 109 ? -7.259 7.553 -3.309 1.00 88.81 109 LEU A N 1
ATOM 865 C CA . LEU A 1 109 ? -7.218 8.489 -4.435 1.00 88.81 109 LEU A CA 1
ATOM 866 C C . LEU A 1 109 ? -6.189 9.605 -4.237 1.00 88.81 109 LEU A C 1
ATOM 868 O O . LEU A 1 109 ? -5.512 9.977 -5.196 1.00 88.81 109 LEU A O 1
ATOM 872 N N . LEU A 1 110 ? -5.984 10.074 -3.002 1.00 89.38 110 LEU A N 1
ATOM 873 C CA . LEU A 1 110 ? -4.958 11.080 -2.686 1.00 89.38 110 LEU A CA 1
ATOM 874 C C . LEU A 1 110 ? -3.540 10.616 -3.057 1.00 89.38 110 LEU A C 1
ATOM 876 O O . LEU A 1 110 ? -2.646 11.433 -3.272 1.00 89.38 110 LEU A O 1
ATOM 880 N N . SER A 1 111 ? -3.328 9.302 -3.158 1.00 90.62 111 SER A N 1
ATOM 881 C CA . SER A 1 111 ? -2.045 8.687 -3.502 1.00 90.62 111 SER A CA 1
ATOM 882 C C . SER A 1 111 ? -2.000 8.068 -4.897 1.00 90.62 111 SER A C 1
ATOM 884 O O . SER A 1 111 ? -1.021 7.389 -5.223 1.00 90.62 111 SER A O 1
ATOM 886 N N . ILE A 1 112 ? -2.986 8.344 -5.759 1.00 89.94 112 ILE A N 1
ATOM 887 C CA . ILE A 1 112 ? -3.063 7.746 -7.099 1.00 89.94 112 ILE A CA 1
ATOM 888 C C . ILE A 1 112 ? -1.805 7.999 -7.936 1.00 89.94 112 ILE A C 1
ATOM 890 O O . ILE A 1 112 ? -1.289 7.086 -8.580 1.00 89.94 112 ILE A O 1
ATOM 894 N N . SER A 1 113 ? -1.238 9.205 -7.842 1.00 89.81 113 SER A N 1
ATOM 895 C CA . SER A 1 113 ? -0.003 9.567 -8.546 1.00 89.81 113 SER A CA 1
ATOM 896 C C . SER A 1 113 ? 1.194 8.721 -8.104 1.00 89.81 113 SER A C 1
ATOM 898 O O . SER A 1 113 ? 2.089 8.430 -8.899 1.00 89.81 113 SER A O 1
ATOM 900 N N . THR A 1 114 ? 1.217 8.274 -6.845 1.00 91.44 114 THR A N 1
ATOM 901 C CA . THR A 1 114 ? 2.272 7.385 -6.355 1.00 91.44 114 THR A CA 1
ATOM 902 C C . THR A 1 114 ? 2.073 5.957 -6.835 1.00 91.44 114 THR A C 1
ATOM 904 O O . THR A 1 114 ? 3.058 5.314 -7.196 1.00 91.44 114 THR A O 1
ATOM 907 N N . PHE A 1 115 ? 0.833 5.475 -6.919 1.00 90.50 115 PHE A N 1
ATOM 908 C CA . PHE A 1 115 ? 0.553 4.157 -7.496 1.00 90.50 115 PHE A CA 1
ATOM 909 C C . PHE A 1 115 ? 0.917 4.110 -8.981 1.00 90.50 115 PHE A C 1
ATOM 911 O O . PHE A 1 115 ? 1.556 3.157 -9.418 1.00 90.50 115 PHE A O 1
ATOM 918 N N . GLN A 1 116 ? 0.625 5.176 -9.736 1.00 90.50 116 GLN A N 1
ATOM 919 C CA . GLN A 1 116 ? 1.054 5.310 -11.133 1.00 90.50 116 GLN A CA 1
ATOM 920 C C . GLN A 1 116 ? 2.577 5.230 -11.280 1.00 90.50 116 GLN A C 1
ATOM 922 O O . GLN A 1 116 ? 3.078 4.530 -12.155 1.00 90.50 116 GLN A O 1
ATOM 927 N N . ARG A 1 117 ? 3.337 5.898 -10.402 1.00 91.62 117 ARG A N 1
ATOM 928 C CA . ARG A 1 117 ? 4.802 5.736 -10.366 1.00 91.62 117 ARG A CA 1
ATOM 929 C C . ARG A 1 117 ? 5.206 4.303 -10.008 1.00 91.62 117 ARG A C 1
ATOM 931 O O . ARG A 1 117 ? 6.171 3.793 -10.567 1.00 91.62 117 ARG A O 1
ATOM 938 N N . GLY A 1 118 ? 4.460 3.648 -9.117 1.00 89.62 118 GLY A N 1
ATOM 939 C CA . GLY A 1 118 ? 4.657 2.248 -8.733 1.00 89.62 118 GLY A CA 1
ATOM 940 C C . GLY A 1 118 ? 4.548 1.262 -9.898 1.00 89.62 118 GLY A C 1
ATOM 941 O O . GLY A 1 118 ? 5.287 0.281 -9.919 1.00 89.62 118 GLY A O 1
ATOM 942 N N . LEU A 1 119 ? 3.719 1.548 -10.909 1.00 90.44 119 LEU A N 1
ATOM 943 C CA . LEU A 1 119 ? 3.633 0.749 -12.142 1.00 90.44 119 LEU A CA 1
ATOM 944 C C . LEU A 1 119 ? 4.934 0.739 -12.952 1.00 90.44 119 LEU A C 1
ATOM 946 O O . LEU A 1 119 ? 5.142 -0.161 -13.753 1.00 90.44 119 LEU A O 1
ATOM 950 N N . LYS A 1 120 ? 5.820 1.715 -12.736 1.00 91.12 120 LYS A N 1
ATOM 951 C CA . LYS A 1 120 ? 7.108 1.847 -13.432 1.00 91.12 120 LYS A CA 1
ATOM 952 C C . LYS A 1 120 ? 8.294 1.496 -12.529 1.00 91.12 120 LYS A C 1
ATOM 954 O O . LYS A 1 120 ? 9.440 1.747 -12.890 1.00 91.12 120 LYS A O 1
ATOM 959 N N . ASP A 1 121 ? 8.036 0.930 -11.347 1.00 91.44 121 ASP A N 1
ATOM 960 C CA . ASP A 1 121 ? 9.085 0.548 -10.401 1.00 91.44 121 ASP A CA 1
ATOM 961 C C . ASP A 1 121 ? 9.938 -0.601 -10.983 1.00 91.44 121 ASP A C 1
ATOM 963 O O . ASP A 1 121 ? 9.393 -1.532 -11.587 1.00 91.44 121 ASP A O 1
ATOM 967 N N . PRO A 1 122 ? 11.273 -0.596 -10.812 1.00 89.56 122 PRO A N 1
ATOM 968 C CA . PRO A 1 122 ? 12.121 -1.693 -11.285 1.00 89.56 122 PRO A CA 1
ATOM 969 C C . PRO A 1 122 ? 11.724 -3.047 -10.673 1.00 89.56 122 PRO A C 1
ATOM 971 O O . PRO A 1 122 ? 11.902 -4.095 -11.303 1.00 89.56 122 PRO A O 1
ATOM 974 N N . ASN A 1 123 ? 11.131 -3.055 -9.476 1.00 89.19 123 ASN A N 1
ATOM 975 C CA . ASN A 1 123 ? 10.677 -4.269 -8.819 1.00 89.19 123 ASN A CA 1
ATOM 976 C C . ASN A 1 123 ? 9.305 -4.735 -9.338 1.00 89.19 123 ASN A C 1
ATOM 978 O O . ASN A 1 123 ? 8.274 -4.109 -9.090 1.00 89.19 123 ASN A O 1
ATOM 982 N N . GLN A 1 124 ? 9.271 -5.917 -9.958 1.00 90.31 124 GLN A N 1
ATOM 983 C CA . GLN A 1 124 ? 8.043 -6.524 -10.489 1.00 90.31 124 GLN A CA 1
ATOM 984 C C . GLN A 1 124 ? 6.923 -6.712 -9.450 1.00 90.31 124 GLN A C 1
ATOM 986 O O . GLN A 1 124 ? 5.749 -6.635 -9.800 1.00 90.31 124 GLN A O 1
ATOM 991 N N . LEU A 1 125 ? 7.257 -6.944 -8.174 1.00 89.06 125 LEU A N 1
ATOM 992 C CA . LEU A 1 125 ? 6.255 -7.134 -7.120 1.00 89.06 125 LEU A CA 1
ATOM 993 C C . LEU A 1 125 ? 5.551 -5.820 -6.784 1.00 89.06 125 LEU A C 1
ATOM 995 O O . LEU A 1 125 ? 4.352 -5.819 -6.514 1.00 89.06 125 LEU A O 1
ATOM 999 N N . ILE A 1 126 ? 6.289 -4.708 -6.827 1.00 89.75 126 ILE A N 1
ATOM 1000 C CA . ILE A 1 126 ? 5.731 -3.371 -6.620 1.00 89.75 126 ILE A CA 1
ATOM 1001 C C . ILE A 1 126 ? 4.851 -2.999 -7.814 1.00 89.75 126 ILE A C 1
ATOM 1003 O O . ILE A 1 126 ? 3.714 -2.595 -7.588 1.00 89.75 126 ILE A O 1
ATOM 1007 N N . ARG A 1 127 ? 5.302 -3.239 -9.056 1.00 91.81 127 ARG A N 1
ATOM 1008 C CA . ARG A 1 127 ? 4.476 -3.012 -10.260 1.00 91.81 127 ARG A CA 1
ATOM 1009 C C . ARG A 1 127 ? 3.160 -3.786 -10.211 1.00 91.81 127 ARG A C 1
ATOM 1011 O O . ARG A 1 127 ? 2.088 -3.204 -10.345 1.00 91.81 127 ARG A O 1
ATOM 1018 N N . ALA A 1 128 ? 3.240 -5.089 -9.943 1.00 89.81 128 ALA A N 1
ATOM 1019 C CA . ALA A 1 128 ? 2.078 -5.966 -9.828 1.00 89.81 128 ALA A CA 1
ATOM 1020 C C . ALA A 1 128 ? 1.120 -5.517 -8.711 1.00 89.81 128 ALA A C 1
ATOM 1022 O O . ALA A 1 128 ? -0.094 -5.501 -8.901 1.00 89.81 128 ALA A O 1
ATOM 1023 N N . SER A 1 129 ? 1.649 -5.130 -7.548 1.00 89.88 129 SER A N 1
ATOM 1024 C CA . SER A 1 129 ? 0.810 -4.687 -6.430 1.00 89.88 129 SER A CA 1
ATOM 1025 C C . SER A 1 129 ? 0.173 -3.325 -6.699 1.00 89.88 129 SER A C 1
ATOM 1027 O O . SER A 1 129 ? -1.005 -3.149 -6.410 1.00 89.88 129 SER A O 1
ATOM 1029 N N . ALA A 1 130 ? 0.904 -2.385 -7.304 1.00 91.00 130 ALA A N 1
ATOM 1030 C CA . ALA A 1 130 ? 0.367 -1.089 -7.713 1.00 91.00 130 ALA A CA 1
ATOM 1031 C C . ALA A 1 130 ? -0.788 -1.244 -8.711 1.00 91.00 130 ALA A C 1
ATOM 1033 O O . ALA A 1 130 ? -1.815 -0.585 -8.559 1.00 91.00 130 ALA A O 1
ATOM 1034 N N . LEU A 1 131 ? -0.665 -2.169 -9.669 1.00 90.81 131 LEU A N 1
ATOM 1035 C CA . LEU A 1 131 ? -1.744 -2.506 -10.598 1.00 90.81 131 LEU A CA 1
ATOM 1036 C C . LEU A 1 131 ? -2.988 -3.034 -9.871 1.00 90.81 131 LEU A C 1
ATOM 1038 O O . LEU A 1 131 ? -4.101 -2.608 -10.179 1.00 90.81 131 LEU A O 1
ATOM 1042 N N . ARG A 1 132 ? -2.812 -3.917 -8.877 1.00 89.69 132 ARG A N 1
ATOM 1043 C CA . ARG A 1 132 ? -3.926 -4.426 -8.057 1.00 89.69 132 ARG A CA 1
ATOM 1044 C C . ARG A 1 132 ? -4.620 -3.314 -7.276 1.00 89.69 132 ARG A C 1
ATOM 1046 O O . ARG A 1 132 ? -5.842 -3.262 -7.296 1.00 89.69 132 ARG A O 1
ATOM 1053 N N . VAL A 1 133 ? -3.856 -2.425 -6.635 1.00 89.81 133 VAL A N 1
ATOM 1054 C CA . VAL A 1 133 ? -4.406 -1.285 -5.875 1.00 89.81 133 VAL A CA 1
ATOM 1055 C C . VAL A 1 133 ? -5.170 -0.332 -6.792 1.00 89.81 133 VAL A C 1
ATOM 1057 O O . VAL A 1 133 ? -6.275 0.081 -6.466 1.00 89.81 133 VAL A O 1
ATOM 1060 N N . LEU A 1 134 ? -4.615 0.002 -7.960 1.00 88.75 134 LEU A N 1
ATOM 1061 C CA . LEU A 1 134 ? -5.304 0.862 -8.925 1.00 88.75 134 LEU A CA 1
ATOM 1062 C C . LEU A 1 134 ? -6.609 0.237 -9.417 1.00 88.75 134 LEU A C 1
ATOM 1064 O O . LEU A 1 134 ? -7.595 0.944 -9.566 1.00 88.75 134 LEU A O 1
ATOM 1068 N N . SER A 1 135 ? -6.626 -1.080 -9.616 1.00 86.50 135 SER A N 1
ATOM 1069 C CA . SER A 1 135 ? -7.817 -1.789 -10.090 1.00 86.50 135 SER A CA 1
ATOM 1070 C C . SER A 1 135 ? -8.868 -2.029 -8.998 1.00 86.50 135 SER A C 1
ATOM 1072 O O . SER A 1 135 ? -10.004 -2.379 -9.311 1.00 86.50 135 SER A O 1
ATOM 1074 N N . SER A 1 136 ? -8.509 -1.892 -7.716 1.00 85.19 136 SER A N 1
ATOM 1075 C CA . SER A 1 136 ? -9.449 -2.065 -6.602 1.00 85.19 136 SER A CA 1
ATOM 1076 C C . SER A 1 136 ? -10.223 -0.787 -6.267 1.00 85.19 136 SER A C 1
ATOM 1078 O O . SER A 1 136 ? -11.230 -0.851 -5.567 1.00 85.19 136 SER A O 1
ATOM 1080 N N . ILE A 1 137 ? -9.777 0.371 -6.757 1.00 84.50 137 ILE A N 1
ATOM 1081 C CA . ILE A 1 137 ? -10.465 1.655 -6.585 1.00 84.50 137 ILE A CA 1
ATOM 1082 C C . ILE A 1 137 ? -11.527 1.777 -7.688 1.00 84.50 137 ILE A C 1
ATOM 1084 O O . ILE A 1 137 ? -11.197 1.864 -8.865 1.00 84.50 137 ILE A O 1
ATOM 1088 N N . ARG A 1 138 ? -12.818 1.788 -7.345 1.00 76.75 138 ARG A N 1
ATOM 1089 C CA . ARG A 1 138 ? -13.916 1.780 -8.336 1.00 76.75 138 ARG A CA 1
ATOM 1090 C C . ARG A 1 138 ? -14.525 3.164 -8.537 1.00 76.75 138 ARG A C 1
ATOM 1092 O O . ARG A 1 138 ? -15.726 3.354 -8.374 1.00 76.75 138 ARG A O 1
ATOM 1099 N N . VAL A 1 139 ? -13.689 4.134 -8.902 1.00 78.62 139 VAL A N 1
ATOM 1100 C CA . VAL A 1 139 ? -14.121 5.521 -9.135 1.00 78.62 139 VAL A CA 1
ATOM 1101 C C . VAL A 1 139 ? -13.974 5.874 -10.613 1.00 78.62 139 VAL A C 1
ATOM 1103 O O . VAL A 1 139 ? -12.917 5.685 -11.209 1.00 78.62 139 VAL A O 1
ATOM 1106 N N . THR A 1 140 ? -15.029 6.422 -11.217 1.00 76.88 140 THR A N 1
ATOM 1107 C CA . THR A 1 140 ? -15.103 6.707 -12.664 1.00 76.88 140 THR A CA 1
ATOM 1108 C C . THR A 1 140 ? -13.952 7.574 -13.177 1.00 76.88 140 THR A C 1
ATOM 1110 O O . THR A 1 140 ? -13.449 7.346 -14.276 1.00 76.88 140 THR A O 1
ATOM 1113 N N . ILE A 1 141 ? -13.465 8.514 -12.363 1.00 81.31 141 ILE A N 1
ATOM 1114 C CA . ILE A 1 141 ? -12.358 9.411 -12.723 1.00 81.31 141 ILE A CA 1
ATOM 1115 C C . ILE A 1 141 ? -11.031 8.677 -12.980 1.00 81.31 141 ILE A C 1
ATOM 1117 O O . ILE A 1 141 ? -10.175 9.192 -13.698 1.00 81.31 141 ILE A O 1
ATOM 1121 N N . ILE A 1 142 ? -10.847 7.471 -12.429 1.00 82.06 142 ILE A N 1
ATOM 1122 C CA . ILE A 1 142 ? -9.588 6.727 -12.556 1.00 82.06 142 ILE A CA 1
ATOM 1123 C C . ILE A 1 142 ? -9.574 5.747 -13.730 1.00 82.06 142 ILE A C 1
ATOM 1125 O O . ILE A 1 142 ? -8.521 5.190 -14.043 1.00 82.06 142 ILE A O 1
ATOM 1129 N N . VAL A 1 143 ? -10.712 5.547 -14.401 1.00 82.56 143 VAL A N 1
ATOM 1130 C CA . VAL A 1 143 ? -10.853 4.583 -15.503 1.00 82.56 143 VAL A CA 1
ATOM 1131 C C . VAL A 1 143 ? -9.811 4.806 -16.611 1.00 82.56 143 VAL A C 1
ATOM 1133 O O . VAL A 1 143 ? -9.152 3.835 -16.983 1.00 82.56 143 VAL A O 1
ATOM 1136 N N . PRO A 1 144 ? -9.542 6.039 -17.095 1.00 85.06 144 PRO A N 1
ATOM 1137 C CA . PRO A 1 144 ? -8.508 6.253 -18.113 1.00 85.06 144 PRO A CA 1
ATOM 1138 C C . PRO A 1 144 ? -7.105 5.839 -17.646 1.00 85.06 144 PRO A C 1
ATOM 1140 O O . PRO A 1 144 ? -6.332 5.259 -18.408 1.00 85.06 144 PRO A O 1
ATOM 1143 N N . ILE A 1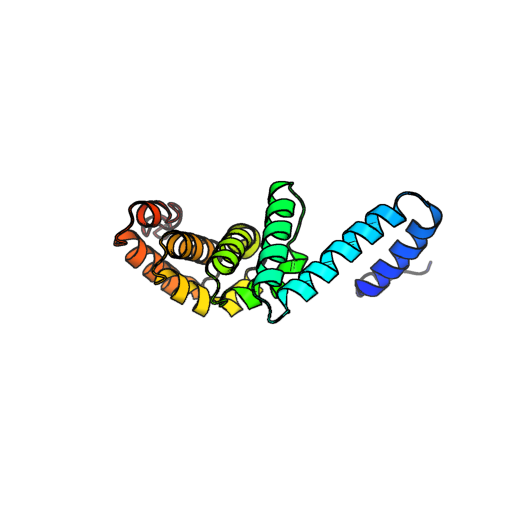 145 ? -6.786 6.100 -16.375 1.00 85.25 145 ILE A N 1
ATOM 1144 C CA . ILE A 1 145 ? -5.502 5.734 -15.765 1.00 85.25 145 ILE A CA 1
ATOM 1145 C C . ILE A 1 145 ? -5.376 4.213 -15.679 1.00 85.25 145 ILE A C 1
ATOM 1147 O O . ILE A 1 145 ? -4.330 3.658 -16.015 1.00 85.25 145 ILE A O 1
ATOM 1151 N N . MET A 1 146 ? -6.441 3.540 -15.250 1.00 84.25 146 MET A N 1
ATOM 1152 C CA . MET A 1 146 ? -6.487 2.087 -15.139 1.00 84.25 146 MET A CA 1
ATOM 1153 C C . MET A 1 146 ? -6.340 1.411 -16.507 1.00 84.25 146 MET A C 1
ATOM 1155 O O . MET A 1 146 ? -5.565 0.467 -16.633 1.00 84.25 146 MET A O 1
ATOM 1159 N N . MET A 1 147 ? -7.002 1.919 -17.549 1.00 83.44 147 MET A N 1
ATOM 1160 C CA . MET A 1 147 ? -6.877 1.376 -18.907 1.00 83.44 147 MET A CA 1
ATOM 1161 C C . MET A 1 147 ? -5.441 1.464 -19.437 1.00 83.44 147 MET A C 1
ATOM 1163 O O . MET A 1 147 ? -4.931 0.500 -20.014 1.00 83.44 147 MET A O 1
ATOM 1167 N N . LEU A 1 148 ? -4.758 2.588 -19.196 1.00 85.75 148 LEU A N 1
ATOM 1168 C CA . LEU A 1 148 ? -3.337 2.724 -19.527 1.00 85.75 148 LEU A CA 1
ATOM 1169 C C . LEU A 1 148 ? -2.476 1.746 -18.719 1.00 85.75 148 LEU A C 1
ATOM 1171 O O . LEU A 1 148 ? -1.624 1.073 -19.296 1.00 85.75 148 LEU A O 1
ATOM 1175 N N . ALA A 1 149 ? -2.738 1.609 -17.417 1.00 86.31 149 ALA A N 1
ATOM 1176 C CA . ALA A 1 149 ? -2.021 0.683 -16.546 1.00 86.31 149 ALA A CA 1
ATOM 1177 C C . ALA A 1 149 ? -2.167 -0.782 -16.989 1.00 86.31 149 ALA A C 1
ATOM 1179 O O . ALA A 1 149 ? -1.183 -1.519 -17.001 1.00 86.31 149 ALA A O 1
ATOM 1180 N N . ILE A 1 150 ? -3.371 -1.203 -17.390 1.00 85.94 150 ILE A N 1
ATOM 1181 C CA . ILE A 1 150 ? -3.638 -2.555 -17.902 1.00 85.94 150 ILE A CA 1
ATOM 1182 C C . ILE A 1 150 ? -2.892 -2.782 -19.218 1.00 85.94 150 ILE A C 1
ATOM 1184 O O . ILE A 1 150 ? -2.251 -3.820 -19.389 1.00 85.94 150 ILE A O 1
ATOM 1188 N N . LYS A 1 151 ? -2.926 -1.806 -20.133 1.00 87.00 151 LYS A N 1
ATOM 1189 C CA . LYS A 1 151 ? -2.207 -1.887 -21.409 1.00 87.00 151 LYS A CA 1
ATOM 1190 C C . LYS A 1 151 ? -0.698 -2.024 -21.199 1.00 87.00 151 LYS A C 1
ATOM 1192 O O . LYS A 1 151 ? -0.084 -2.902 -21.799 1.00 87.00 151 LYS A O 1
ATOM 1197 N N . GLU A 1 152 ? -0.114 -1.198 -20.330 1.00 86.38 152 GLU A N 1
ATOM 1198 C CA . GLU A 1 152 ? 1.308 -1.285 -19.974 1.00 86.38 152 GLU A CA 1
ATOM 1199 C C . GLU A 1 152 ? 1.631 -2.640 -19.320 1.00 86.38 152 GLU A C 1
ATOM 1201 O O . GLU A 1 152 ? 2.590 -3.305 -19.720 1.00 86.38 152 GLU A O 1
ATOM 1206 N N . ALA A 1 153 ? 0.792 -3.100 -18.385 1.00 86.12 153 ALA A N 1
ATOM 1207 C CA . ALA A 1 153 ? 0.969 -4.371 -17.687 1.00 86.12 153 ALA A CA 1
ATOM 1208 C C . ALA A 1 153 ? 0.886 -5.593 -18.612 1.00 86.12 153 ALA A C 1
ATOM 1210 O O . ALA A 1 153 ? 1.616 -6.559 -18.395 1.00 86.12 153 ALA A O 1
ATOM 1211 N N . ALA A 1 154 ? 0.042 -5.563 -19.647 1.00 86.00 154 ALA A N 1
ATOM 1212 C CA . ALA A 1 154 ? -0.052 -6.631 -20.646 1.00 86.00 154 ALA A CA 1
ATOM 1213 C C . ALA A 1 154 ? 1.254 -6.791 -21.446 1.00 86.00 154 ALA A C 1
ATOM 1215 O O . ALA A 1 154 ? 1.620 -7.906 -21.821 1.00 86.00 154 ALA A O 1
ATOM 1216 N N . SER A 1 155 ? 1.982 -5.691 -21.647 1.00 87.06 155 SER A N 1
ATOM 1217 C CA . SER A 1 155 ? 3.303 -5.659 -22.284 1.00 87.06 155 SER A CA 1
ATOM 1218 C C . SER A 1 155 ? 4.488 -5.738 -21.308 1.00 87.06 155 SER A C 1
ATOM 1220 O O . SER A 1 155 ? 5.631 -5.608 -21.740 1.00 87.06 155 SER A O 1
ATOM 1222 N N . ASP A 1 156 ? 4.259 -5.943 -20.002 1.00 91.06 156 ASP A N 1
ATOM 1223 C CA . ASP A 1 156 ? 5.342 -5.962 -19.007 1.00 91.06 156 ASP A CA 1
ATO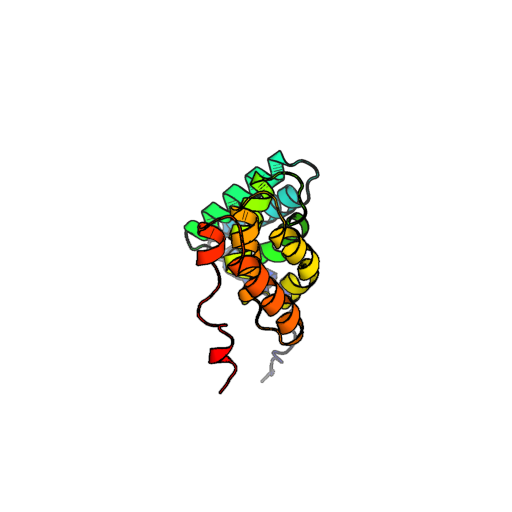M 1224 C C . ASP A 1 156 ? 6.327 -7.108 -19.277 1.00 91.06 156 ASP A C 1
ATOM 1226 O O . ASP A 1 156 ? 5.933 -8.218 -19.641 1.00 91.06 156 ASP A O 1
ATOM 1230 N N . MET A 1 157 ? 7.617 -6.866 -19.034 1.00 88.44 157 MET A N 1
ATOM 1231 C CA . MET A 1 157 ? 8.682 -7.865 -19.192 1.00 88.44 157 MET A CA 1
ATOM 1232 C C . MET A 1 157 ? 8.467 -9.094 -18.297 1.00 88.44 157 MET A C 1
ATOM 1234 O O . MET A 1 157 ? 8.768 -10.225 -18.690 1.00 88.44 157 MET A O 1
ATOM 1238 N N . SER A 1 158 ? 7.910 -8.895 -17.102 1.00 87.62 158 SER A N 1
ATOM 1239 C CA . SER A 1 158 ? 7.659 -9.952 -16.132 1.00 87.62 158 SER A CA 1
ATOM 1240 C C . SER A 1 158 ? 6.369 -10.724 -16.437 1.00 87.62 158 SER A C 1
ATOM 1242 O O . SER A 1 158 ? 5.279 -10.143 -16.410 1.00 87.62 158 SER A O 1
ATOM 1244 N N . PRO A 1 159 ? 6.435 -12.063 -16.587 1.00 86.81 159 PRO A N 1
ATOM 1245 C CA . PRO A 1 159 ? 5.240 -12.902 -16.668 1.00 86.81 159 PRO A CA 1
ATOM 1246 C C . PRO A 1 159 ? 4.322 -12.776 -15.445 1.00 86.81 159 PRO A C 1
ATOM 1248 O O . PRO A 1 159 ? 3.120 -13.004 -15.557 1.00 86.81 159 PRO A O 1
ATOM 1251 N N . TYR A 1 160 ? 4.870 -12.422 -14.277 1.00 85.81 160 TYR A N 1
ATOM 1252 C CA . TYR A 1 160 ? 4.097 -12.258 -13.047 1.00 85.81 160 TYR A CA 1
ATOM 1253 C C . TYR A 1 160 ? 3.185 -11.029 -13.110 1.00 85.81 160 TYR A C 1
ATOM 1255 O O . TYR A 1 160 ? 2.000 -11.121 -12.788 1.00 85.81 160 TYR A O 1
ATOM 1263 N N . VAL A 1 161 ? 3.709 -9.894 -13.583 1.00 84.75 161 VAL A N 1
ATOM 1264 C CA . VAL A 1 161 ? 2.924 -8.661 -13.762 1.00 84.75 161 VAL A CA 1
ATOM 1265 C C . VAL A 1 161 ? 1.861 -8.871 -14.839 1.00 84.75 161 VAL A C 1
ATOM 1267 O O . VAL A 1 161 ? 0.693 -8.565 -14.603 1.00 84.75 161 VAL A O 1
ATOM 1270 N N . ARG A 1 162 ? 2.223 -9.526 -15.953 1.00 86.12 162 ARG A N 1
ATOM 1271 C CA . ARG A 1 162 ? 1.274 -9.883 -17.019 1.00 86.12 162 ARG A CA 1
ATOM 1272 C C . ARG A 1 162 ? 0.139 -10.794 -16.562 1.00 86.12 162 ARG A C 1
ATOM 1274 O O . ARG A 1 162 ? -0.894 -10.800 -17.195 1.00 86.12 162 ARG A O 1
ATOM 1281 N N . LYS A 1 163 ? 0.286 -11.588 -15.502 1.00 84.19 163 LYS A N 1
ATOM 1282 C CA . LYS A 1 163 ? -0.816 -12.420 -14.971 1.00 84.19 163 LYS A CA 1
ATOM 1283 C C . LYS A 1 163 ? -1.623 -11.728 -13.873 1.00 84.19 163 LYS A C 1
ATOM 1285 O O . LYS A 1 163 ? -2.581 -12.301 -13.368 1.00 84.19 163 LYS A O 1
ATOM 1290 N N . THR A 1 164 ? -1.201 -10.538 -13.451 1.00 79.50 164 THR A N 1
ATOM 1291 C CA . THR A 1 164 ? -1.754 -9.858 -12.278 1.00 79.50 164 THR A CA 1
ATOM 1292 C C . THR A 1 164 ? -2.931 -8.936 -12.613 1.00 79.50 164 THR A C 1
ATOM 1294 O O . THR A 1 164 ? -3.669 -8.565 -11.700 1.00 79.50 164 THR A O 1
ATOM 1297 N N . TYR A 1 165 ? -3.153 -8.576 -13.882 1.00 67.88 165 TYR A N 1
ATOM 1298 C CA . TYR A 1 165 ? -4.304 -7.740 -14.229 1.00 67.88 165 TYR A CA 1
ATOM 1299 C C . TYR A 1 165 ? -5.628 -8.457 -13.885 1.00 67.88 165 TYR A C 1
ATOM 1301 O O . TYR A 1 165 ? -5.753 -9.664 -14.104 1.00 67.88 165 TYR A O 1
ATOM 1309 N N . PRO A 1 166 ? -6.621 -7.746 -13.325 1.00 57.84 166 PRO A N 1
ATOM 1310 C CA . PRO A 1 166 ? -7.913 -8.338 -13.023 1.00 57.84 166 PRO A CA 1
ATOM 1311 C C . PRO A 1 166 ? -8.656 -8.673 -14.317 1.00 57.84 166 PRO A C 1
ATOM 1313 O O . PRO A 1 166 ? -8.889 -7.809 -15.159 1.00 57.84 166 PRO A O 1
ATOM 1316 N N . THR A 1 167 ? -9.083 -9.927 -14.450 1.00 52.12 167 THR A N 1
ATOM 1317 C CA . THR A 1 167 ? -9.913 -10.421 -15.560 1.00 52.12 167 THR A CA 1
ATOM 1318 C C . THR A 1 167 ? -11.302 -9.775 -15.625 1.00 52.12 167 THR A C 1
ATOM 1320 O O . THR A 1 167 ? -12.005 -9.962 -16.607 1.00 52.12 167 THR A O 1
ATOM 1323 N N . SER A 1 168 ? -11.703 -8.997 -14.613 1.00 49.41 168 SER A N 1
ATOM 1324 C CA . SER A 1 168 ? -12.994 -8.300 -14.566 1.00 49.41 168 SER A CA 1
ATOM 1325 C C . SER A 1 168 ? -13.049 -6.983 -15.350 1.00 49.41 168 SER A C 1
ATOM 1327 O O . SER A 1 168 ? -14.136 -6.433 -15.499 1.00 49.41 168 SER A O 1
ATOM 1329 N N . HIS A 1 169 ? -11.916 -6.476 -15.851 1.00 52.50 169 HIS A N 1
ATOM 1330 C CA . HIS A 1 169 ? -11.821 -5.196 -16.575 1.00 52.50 169 HIS A CA 1
ATOM 1331 C C . HIS A 1 169 ? -11.259 -5.364 -17.994 1.00 52.50 169 HIS A C 1
ATOM 1333 O O . HIS A 1 169 ? -10.590 -4.471 -18.520 1.00 52.50 169 HIS A O 1
ATOM 1339 N N . THR A 1 170 ? -11.496 -6.516 -18.628 1.00 47.06 170 THR A N 1
ATOM 1340 C CA . THR A 1 170 ? -11.307 -6.616 -20.078 1.00 47.06 170 THR A CA 1
ATOM 1341 C C . THR A 1 170 ? -12.189 -5.563 -20.759 1.00 47.06 170 THR A C 1
ATOM 1343 O O . THR A 1 170 ? -13.296 -5.319 -20.284 1.00 47.06 170 THR A O 1
ATOM 1346 N N . PRO A 1 171 ? -11.754 -4.947 -21.873 1.00 47.19 171 PRO A N 1
ATOM 1347 C CA . PRO A 1 171 ? -12.605 -4.047 -22.657 1.00 47.19 171 PRO A CA 1
ATOM 1348 C C . PRO A 1 171 ? -13.991 -4.646 -22.956 1.00 47.19 171 PRO A C 1
ATOM 1350 O O . PRO A 1 171 ? -14.977 -3.920 -23.011 1.00 47.19 171 PRO A O 1
ATOM 1353 N N . ASP A 1 172 ? -14.067 -5.977 -23.044 1.00 43.72 172 ASP A N 1
ATOM 1354 C CA . ASP A 1 172 ? -15.295 -6.736 -23.272 1.00 43.72 172 ASP A CA 1
ATOM 1355 C C . ASP A 1 172 ? -16.299 -6.692 -22.098 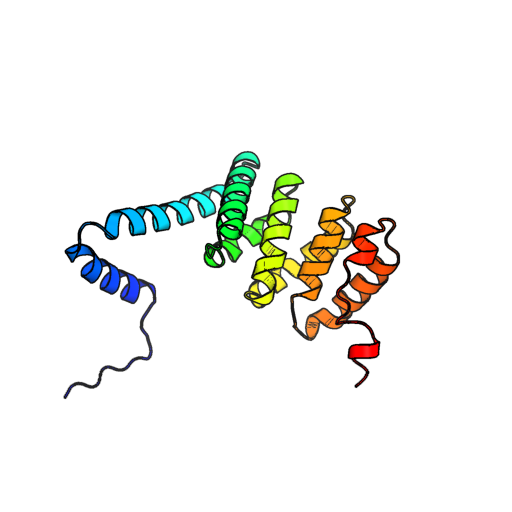1.00 43.72 172 ASP A C 1
ATOM 1357 O O . ASP A 1 172 ? -17.490 -6.869 -22.326 1.00 43.72 172 ASP A O 1
ATOM 1361 N N . SER A 1 173 ? -15.874 -6.435 -20.848 1.00 41.31 173 SER A N 1
ATOM 1362 C CA . SER A 1 173 ? -16.792 -6.349 -19.689 1.00 41.31 173 SER A CA 1
ATOM 1363 C C . SER A 1 173 ? -17.446 -4.974 -19.519 1.00 41.31 173 SER A C 1
ATOM 1365 O O . SER A 1 173 ? -18.393 -4.837 -18.748 1.00 41.31 173 SER A O 1
ATOM 1367 N N . LEU A 1 174 ? -16.954 -3.966 -20.246 1.00 43.56 174 LEU A N 1
ATOM 1368 C CA . LEU A 1 174 ? -17.509 -2.610 -20.319 1.00 43.56 174 LEU A CA 1
ATOM 1369 C C . LEU A 1 174 ? -18.283 -2.371 -21.630 1.00 43.56 174 LEU A C 1
ATOM 1371 O O . LEU A 1 174 ? -18.734 -1.256 -21.878 1.00 43.56 174 LEU A O 1
ATOM 1375 N N . ALA A 1 175 ? -18.408 -3.402 -22.473 1.00 36.19 175 ALA A N 1
ATOM 1376 C CA . ALA A 1 175 ? -19.117 -3.374 -23.752 1.00 36.19 175 ALA A CA 1
ATOM 1377 C C . ALA A 1 175 ? -20.573 -3.886 -23.665 1.00 36.19 175 ALA A C 1
ATOM 1379 O O . ALA A 1 175 ? -21.159 -4.219 -24.696 1.00 36.19 175 ALA A O 1
ATOM 1380 N N . ILE A 1 176 ? -21.159 -3.944 -22.462 1.00 31.66 176 ILE A N 1
ATOM 1381 C CA . ILE A 1 176 ? -22.589 -4.221 -22.232 1.00 31.66 176 ILE A CA 1
ATOM 1382 C C . ILE A 1 176 ? -23.208 -3.056 -21.467 1.00 31.66 176 ILE A C 1
ATOM 1384 O O . ILE A 1 176 ? -22.632 -2.681 -20.421 1.00 31.66 176 ILE A O 1
#

pLDDT: mean 76.71, std 19.07, range [31.14, 95.19]

Radius of gyration: 20.18 Å; chains: 1; bounding box: 55×27×60 Å

InterPro domains:
  IPR002553 Clathrin/coatomer adaptor, adaptin-like, N-terminal [PF01602] (39-164)
  IPR011989 Armadillo-like helical [G3DSA:1.25.10.10] (38-165)
  IPR016024 Armadillo-type fold [SSF48371] (40-164)
  IPR026739 AP complex subunit beta [PTHR11134] (27-164)

Foldseek 3Di:
DDDDDPPDDDVVNVVVVVLVVVVPPPPVNVVVVVVVVLLVLLLVLLVDPDVVSLLVSLVVLVVCVVVVHDPLVCLLSLLVCCPPPDPNSVLSSLVVLLVCCLVVVVSLVVCLVSLLVQCVDPDLSSNLSSLSNLVSRPDPVSVVVNVVSLVVQCVDPDPSSNVRHDPCPDVVNVVD

Sequence (176 aa):
SIKINTNNINYTEAKDKLLVILFKSGSGYIIIHLIWSLHDDLKEMLDSNKDSLKLEAMKRIVAMIARGKNASDLFPAVVKNVACKNIEVKKLVYVYLVRYAEEQQDLALLSISTFQRGLKDPNQLIRASALRVLSSIRVTIIVPIMMLAIKEAASDMSPYVRKTYPTSHTPDSLAI

Secondary structure (DSSP, 8-state):
------S---HHHHHHHHHHHHTTSSSHHHHHHHHHHHHHHHHHHHHSS-HHHHHHHHHHHHHHHHTT---GGGHHHHHTTTT-S-HHHHHHHHHHHHHHTTTSHHHHHTTHHHHHHHTT-SSHHHHHHHHHHHHH---GGGHHHHHHHHHHHHT-S-HHHHTTS-GGG-GGGG--